Protein AF-A0A4R5C1W0-F1 (afdb_monomer_lite)

Structure (mmCIF, N/CA/C/O backbone):
data_AF-A0A4R5C1W0-F1
#
_entry.id   AF-A0A4R5C1W0-F1
#
loop_
_atom_site.group_PDB
_atom_site.id
_atom_site.type_symbol
_atom_site.label_atom_id
_atom_site.label_alt_id
_atom_site.label_comp_id
_atom_site.label_asym_id
_atom_site.label_entity_id
_atom_site.label_seq_id
_atom_site.pdbx_PDB_ins_code
_atom_site.Cartn_x
_atom_site.Cartn_y
_atom_site.Cartn_z
_atom_site.occupancy
_atom_site.B_iso_or_equiv
_atom_site.auth_seq_id
_atom_site.auth_comp_id
_atom_site.auth_asym_id
_atom_site.auth_atom_id
_atom_site.pdbx_PDB_model_num
ATOM 1 N N . MET A 1 1 ? 30.314 12.479 -17.499 1.00 39.19 1 MET A N 1
ATOM 2 C CA . MET A 1 1 ? 28.891 12.174 -17.237 1.00 39.19 1 MET A CA 1
ATOM 3 C C . MET A 1 1 ? 28.833 10.832 -16.529 1.00 39.19 1 MET A C 1
ATOM 5 O O . MET A 1 1 ? 29.336 9.863 -17.081 1.00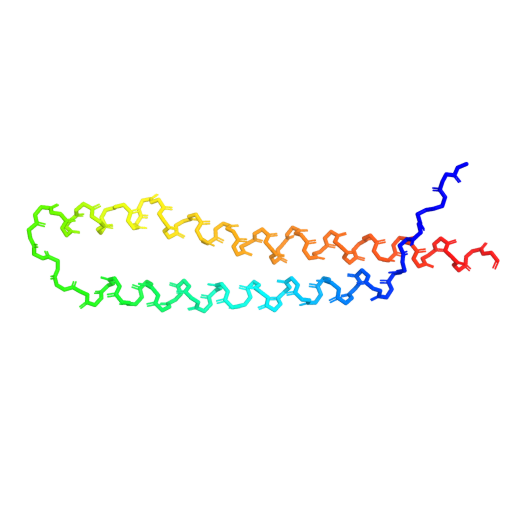 39.19 1 MET A O 1
ATOM 9 N N . SER A 1 2 ? 28.349 10.787 -15.285 1.00 46.66 2 SER A N 1
ATOM 10 C CA . SER A 1 2 ? 28.283 9.540 -14.514 1.00 46.66 2 SER A CA 1
ATOM 11 C C . SER A 1 2 ? 27.221 8.637 -15.141 1.00 46.66 2 SER A C 1
ATOM 13 O O . SER A 1 2 ? 26.034 8.943 -15.053 1.00 46.66 2 SER A O 1
ATOM 15 N N . ARG A 1 3 ? 27.645 7.573 -15.837 1.00 60.81 3 ARG A N 1
ATOM 16 C CA . ARG A 1 3 ? 26.742 6.499 -16.262 1.00 60.81 3 ARG A CA 1
ATOM 17 C C . ARG A 1 3 ? 26.136 5.915 -14.995 1.00 60.81 3 ARG A C 1
ATOM 19 O O . ARG A 1 3 ? 26.865 5.472 -14.108 1.00 60.81 3 ARG A O 1
ATOM 26 N N . VAL A 1 4 ? 24.817 5.973 -14.896 1.00 59.34 4 VAL A N 1
ATOM 27 C CA . VAL A 1 4 ? 24.057 5.243 -13.887 1.00 59.34 4 VAL A CA 1
ATOM 28 C C . VAL A 1 4 ? 24.539 3.788 -13.919 1.00 59.34 4 VAL A C 1
ATOM 30 O O . VAL A 1 4 ? 24.377 3.114 -14.924 1.00 59.34 4 VAL A O 1
ATOM 33 N N . LYS A 1 5 ? 25.186 3.319 -12.844 1.00 68.19 5 LYS A N 1
ATOM 34 C CA . LYS A 1 5 ? 25.690 1.936 -12.707 1.00 68.19 5 LYS A CA 1
ATOM 35 C C . LYS A 1 5 ? 24.603 0.955 -12.239 1.00 68.19 5 LYS A C 1
ATOM 37 O O . LYS A 1 5 ? 24.917 -0.050 -11.611 1.00 68.19 5 LYS A O 1
ATOM 42 N N . ALA A 1 6 ? 23.332 1.292 -12.425 1.00 76.19 6 ALA A N 1
ATOM 43 C CA . ALA A 1 6 ? 22.239 0.423 -12.017 1.00 76.19 6 ALA A CA 1
ATOM 44 C C . ALA A 1 6 ? 21.943 -0.544 -13.162 1.00 76.19 6 ALA A C 1
ATOM 46 O O . ALA A 1 6 ? 21.659 -0.102 -14.265 1.00 76.19 6 ALA A O 1
ATOM 47 N N . ASP A 1 7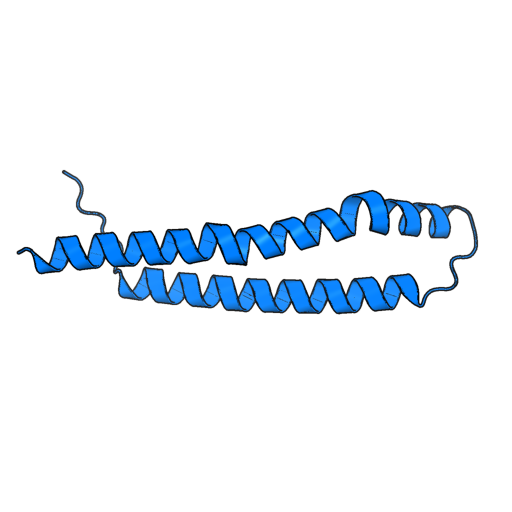 ? 22.010 -1.844 -12.899 1.00 88.50 7 ASP A N 1
ATOM 48 C CA . ASP A 1 7 ? 21.590 -2.864 -13.857 1.00 88.50 7 ASP A CA 1
ATOM 49 C C . ASP A 1 7 ? 20.057 -2.787 -14.031 1.00 88.50 7 ASP A C 1
ATOM 51 O O . ASP A 1 7 ? 19.328 -2.951 -13.042 1.00 88.50 7 ASP A O 1
ATOM 55 N N . PRO A 1 8 ? 19.540 -2.533 -15.249 1.00 89.94 8 PRO A N 1
ATOM 56 C CA . PRO A 1 8 ? 18.105 -2.394 -15.481 1.00 89.94 8 PRO A CA 1
ATOM 57 C C . PRO A 1 8 ? 17.318 -3.649 -15.077 1.00 89.94 8 PRO A C 1
ATOM 59 O O . PRO A 1 8 ? 16.196 -3.528 -14.585 1.00 89.94 8 PRO A O 1
ATOM 62 N N . ALA A 1 9 ? 17.906 -4.847 -15.184 1.00 91.06 9 ALA A N 1
ATOM 63 C CA . ALA A 1 9 ? 17.258 -6.081 -14.745 1.00 91.06 9 ALA A CA 1
ATOM 64 C C . ALA A 1 9 ? 17.114 -6.147 -13.214 1.00 91.06 9 ALA A C 1
ATOM 66 O O . ALA A 1 9 ? 16.108 -6.647 -12.703 1.00 91.06 9 ALA A O 1
ATOM 67 N N . GLN A 1 10 ? 18.086 -5.611 -12.468 1.00 92.31 10 GLN A N 1
ATOM 68 C CA . GLN A 1 10 ? 18.014 -5.528 -11.005 1.00 92.31 10 GLN A CA 1
ATOM 69 C C . GLN A 1 10 ? 16.957 -4.520 -10.548 1.00 92.31 10 GLN A C 1
ATOM 71 O O . GLN A 1 10 ? 16.244 -4.781 -9.578 1.00 92.31 10 GLN A O 1
ATOM 76 N N . VAL A 1 11 ? 16.814 -3.400 -11.263 1.00 92.69 11 VAL A N 1
ATOM 77 C CA . VAL A 1 11 ? 15.761 -2.410 -10.992 1.00 92.69 11 VAL A CA 1
ATOM 78 C C . VAL A 1 11 ? 14.376 -3.010 -11.244 1.00 92.69 11 VAL A C 1
ATOM 80 O O . VAL A 1 11 ? 13.500 -2.877 -10.392 1.00 92.69 11 VAL A O 1
ATOM 83 N N . GLU A 1 12 ? 14.181 -3.723 -12.356 1.00 93.94 12 GLU A N 1
ATOM 84 C CA . GLU A 1 12 ? 12.908 -4.392 -12.664 1.00 93.94 12 GLU A CA 1
ATOM 85 C C . GLU A 1 12 ? 12.575 -5.485 -11.633 1.00 93.94 12 GLU A C 1
ATOM 87 O O . GLU A 1 12 ? 11.433 -5.641 -11.198 1.00 93.94 12 GLU A O 1
ATOM 92 N N . ALA A 1 13 ? 13.581 -6.242 -11.182 1.00 94.38 13 ALA A N 1
ATOM 93 C CA . ALA A 1 13 ? 13.407 -7.209 -10.101 1.00 94.38 13 ALA A CA 1
ATOM 94 C C . ALA A 1 13 ? 12.986 -6.540 -8.785 1.00 94.38 13 ALA A C 1
ATOM 96 O O . ALA A 1 13 ? 12.162 -7.092 -8.057 1.00 94.38 13 ALA A O 1
ATOM 97 N N . LEU A 1 14 ? 13.519 -5.356 -8.484 1.00 92.88 14 LEU A N 1
ATOM 98 C CA . LEU A 1 14 ? 13.127 -4.599 -7.302 1.00 92.88 14 LEU A CA 1
ATOM 99 C C . LEU A 1 14 ? 11.710 -4.018 -7.437 1.00 92.88 14 LEU A C 1
ATOM 101 O O . LEU A 1 14 ? 10.957 -4.094 -6.472 1.00 92.88 14 LEU A O 1
ATOM 105 N N . ALA A 1 15 ? 11.312 -3.538 -8.619 1.00 94.44 15 ALA A N 1
ATOM 106 C CA . ALA A 1 15 ? 9.940 -3.089 -8.880 1.00 94.44 15 ALA A CA 1
ATOM 107 C C . ALA A 1 15 ? 8.915 -4.212 -8.635 1.00 94.44 15 ALA A C 1
ATOM 109 O O . ALA A 1 15 ? 7.917 -4.007 -7.952 1.00 94.44 15 ALA A O 1
ATOM 110 N N . ARG A 1 16 ? 9.209 -5.439 -9.090 1.00 95.44 16 ARG A N 1
ATOM 111 C CA . ARG A 1 16 ? 8.365 -6.614 -8.798 1.00 95.44 16 ARG A CA 1
ATOM 112 C C . ARG A 1 16 ? 8.240 -6.899 -7.302 1.00 95.44 16 ARG A C 1
ATOM 114 O O . ARG A 1 16 ? 7.143 -7.160 -6.828 1.00 95.44 16 ARG A O 1
ATOM 121 N N . LYS A 1 17 ? 9.337 -6.794 -6.545 1.00 95.38 17 LYS A N 1
ATOM 122 C CA . LYS A 1 17 ? 9.285 -6.939 -5.080 1.00 95.38 17 LYS A CA 1
ATOM 123 C C . LYS A 1 17 ? 8.430 -5.854 -4.431 1.00 95.38 17 LYS A C 1
ATOM 125 O O . LYS A 1 17 ? 7.734 -6.143 -3.466 1.00 95.38 17 LYS A O 1
ATOM 130 N N . VAL A 1 18 ? 8.480 -4.620 -4.935 1.00 93.88 18 VAL A N 1
ATOM 131 C CA . VAL A 1 18 ? 7.616 -3.532 -4.452 1.00 93.88 18 VAL A CA 1
ATOM 132 C C . VAL A 1 18 ? 6.142 -3.873 -4.676 1.00 93.88 18 VAL A C 1
ATOM 134 O O . VAL A 1 18 ? 5.364 -3.740 -3.734 1.00 93.88 18 VAL A O 1
ATOM 137 N N . ASP A 1 19 ? 5.772 -4.394 -5.849 1.00 94.06 19 ASP A N 1
ATOM 138 C CA . ASP A 1 19 ? 4.395 -4.842 -6.114 1.00 94.06 19 ASP A CA 1
ATOM 139 C C . ASP A 1 19 ? 3.962 -5.967 -5.165 1.00 94.06 19 ASP A C 1
ATOM 141 O O . ASP A 1 19 ? 2.870 -5.922 -4.597 1.00 94.06 19 ASP A O 1
ATOM 145 N N . GLU A 1 20 ? 4.829 -6.961 -4.946 1.00 95.38 20 GLU A N 1
ATOM 146 C CA . GLU A 1 20 ? 4.570 -8.058 -4.006 1.00 95.38 20 GLU A CA 1
ATOM 147 C C . GLU A 1 20 ? 4.318 -7.529 -2.586 1.00 95.38 20 GLU A C 1
ATOM 149 O O . GLU A 1 20 ? 3.374 -7.957 -1.921 1.00 95.38 20 GLU A O 1
ATOM 154 N N . GLN A 1 21 ? 5.122 -6.566 -2.119 1.00 93.19 21 GLN A N 1
ATOM 155 C CA . GLN A 1 21 ? 4.910 -5.937 -0.812 1.00 93.19 21 GLN A CA 1
ATOM 156 C C . GLN A 1 21 ? 3.633 -5.086 -0.775 1.00 93.19 21 GLN A C 1
ATOM 158 O O . GLN A 1 21 ? 2.929 -5.102 0.234 1.00 93.19 21 GLN A O 1
ATOM 163 N N . GLY A 1 22 ? 3.295 -4.392 -1.865 1.00 93.62 22 GLY A N 1
ATOM 164 C CA . GLY A 1 22 ? 2.030 -3.666 -2.001 1.00 93.62 22 GLY A CA 1
ATOM 165 C C . GLY A 1 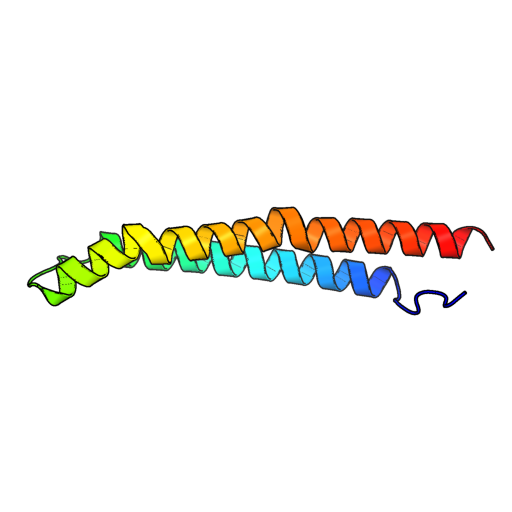22 ? 0.821 -4.591 -1.834 1.00 93.62 22 GLY A C 1
ATOM 166 O O . GLY A 1 22 ? -0.085 -4.291 -1.053 1.00 93.62 22 GLY A O 1
ATOM 167 N N . ALA A 1 23 ? 0.848 -5.767 -2.467 1.00 93.50 23 ALA A N 1
ATOM 168 C CA . ALA A 1 23 ? -0.191 -6.786 -2.316 1.00 93.50 23 ALA A CA 1
ATOM 169 C C . ALA A 1 23 ? -0.284 -7.332 -0.879 1.00 93.50 23 ALA A C 1
ATOM 171 O O . ALA A 1 23 ? -1.386 -7.485 -0.346 1.00 93.50 23 ALA A O 1
ATOM 172 N N . VAL A 1 24 ? 0.856 -7.577 -0.219 1.00 93.94 24 VAL A N 1
ATOM 173 C CA . VAL A 1 24 ? 0.894 -7.997 1.195 1.00 93.94 24 VAL A CA 1
ATOM 174 C C . VAL A 1 24 ? 0.260 -6.939 2.100 1.00 93.94 24 VAL A C 1
ATOM 176 O O . VAL A 1 24 ? -0.573 -7.275 2.944 1.00 93.94 24 VAL A O 1
ATOM 179 N N . ILE A 1 25 ? 0.598 -5.661 1.906 1.00 92.19 25 ILE A N 1
ATOM 180 C CA . ILE A 1 25 ? 0.003 -4.548 2.657 1.00 92.19 25 ILE A CA 1
ATOM 181 C C . ILE A 1 25 ? -1.503 -4.474 2.400 1.00 92.19 25 ILE A C 1
ATOM 183 O O . ILE A 1 25 ? -2.270 -4.365 3.353 1.00 92.19 25 ILE A O 1
ATOM 187 N N . GLY A 1 26 ? -1.947 -4.604 1.147 1.00 93.31 26 GLY A N 1
ATOM 188 C CA . GLY A 1 26 ? -3.371 -4.646 0.809 1.00 93.31 26 GLY A CA 1
ATOM 189 C C . GLY A 1 26 ? -4.123 -5.761 1.546 1.00 93.31 26 GLY A C 1
ATOM 190 O O . GLY A 1 26 ? -5.193 -5.518 2.108 1.00 93.31 26 GLY A O 1
ATOM 191 N N . GLY A 1 27 ? -3.535 -6.959 1.620 1.00 94.25 27 GLY A N 1
ATOM 192 C CA . GLY A 1 27 ? -4.082 -8.072 2.398 1.00 94.25 27 GLY A CA 1
ATOM 193 C C . GLY A 1 27 ? -4.163 -7.767 3.897 1.00 94.25 27 GLY A C 1
ATOM 194 O O . GLY A 1 27 ? -5.205 -7.987 4.516 1.00 94.25 27 GLY A O 1
ATOM 195 N N . LEU A 1 28 ? -3.099 -7.202 4.476 1.00 93.12 28 LEU A N 1
ATOM 196 C CA . LEU A 1 28 ? -3.065 -6.804 5.887 1.00 93.12 28 LEU A CA 1
ATOM 197 C C . LEU A 1 28 ? -4.124 -5.748 6.216 1.00 93.12 28 LEU A C 1
ATOM 199 O O . LEU A 1 28 ? -4.817 -5.882 7.223 1.00 93.12 28 LEU A O 1
ATOM 203 N N . VAL A 1 29 ? -4.299 -4.737 5.360 1.00 92.81 29 VAL A N 1
ATOM 204 C CA . VAL A 1 29 ? -5.354 -3.723 5.517 1.00 92.81 29 VAL A CA 1
ATOM 205 C C . VAL A 1 29 ? -6.732 -4.376 5.540 1.00 92.81 29 VAL A C 1
ATOM 207 O O . VAL A 1 29 ? -7.536 -4.051 6.411 1.00 92.81 29 VAL A O 1
ATOM 210 N N . GLY A 1 30 ? -6.996 -5.326 4.639 1.00 93.56 30 GLY A N 1
ATOM 211 C CA . GLY A 1 30 ? -8.267 -6.053 4.603 1.00 93.56 30 GLY A CA 1
ATOM 212 C C . GLY A 1 30 ? -8.528 -6.876 5.869 1.00 93.56 30 GLY A C 1
ATOM 213 O O . GLY A 1 30 ? -9.634 -6.837 6.415 1.00 93.56 30 GLY A O 1
ATOM 214 N N . VAL A 1 31 ? -7.506 -7.577 6.372 1.00 94.88 31 VAL A N 1
ATOM 215 C CA . VAL A 1 31 ? -7.593 -8.350 7.623 1.00 94.88 31 VAL A CA 1
ATOM 216 C C . VAL A 1 31 ? -7.867 -7.432 8.812 1.00 94.88 31 VAL A C 1
ATOM 218 O O . VAL A 1 31 ? -8.787 -7.696 9.585 1.00 94.88 31 VAL A O 1
ATOM 221 N N . LEU A 1 32 ? -7.114 -6.336 8.940 1.00 92.69 32 LEU A N 1
ATOM 222 C CA . LEU A 1 32 ? -7.285 -5.375 10.029 1.00 92.69 32 LEU A CA 1
ATOM 223 C C . LEU A 1 32 ? -8.656 -4.695 9.972 1.00 92.69 32 LEU A C 1
ATOM 225 O O . LEU A 1 32 ? -9.330 -4.609 10.993 1.00 92.69 32 LEU A O 1
ATOM 229 N N . ALA A 1 33 ? -9.106 -4.277 8.786 1.00 91.31 33 ALA A N 1
ATOM 230 C CA . ALA A 1 33 ? -10.421 -3.665 8.611 1.00 91.31 33 ALA A CA 1
ATOM 231 C C . ALA A 1 33 ? -11.548 -4.621 9.019 1.00 91.31 33 ALA A C 1
ATOM 233 O O . ALA A 1 33 ? -12.460 -4.223 9.742 1.00 91.31 33 ALA A O 1
ATOM 234 N N . SER A 1 34 ? -11.451 -5.889 8.610 1.00 92.69 34 SER A N 1
ATOM 235 C CA . SER A 1 34 ? -12.428 -6.917 8.978 1.00 92.69 34 SER A CA 1
ATOM 236 C C . SER A 1 34 ? -12.442 -7.146 10.490 1.00 92.69 34 SER A C 1
ATOM 238 O O . SER A 1 34 ? -13.510 -7.137 11.100 1.00 92.69 34 SER A O 1
ATOM 240 N N . ALA A 1 35 ? -11.264 -7.271 11.111 1.00 90.69 35 ALA A N 1
ATOM 241 C CA . ALA A 1 35 ? -11.131 -7.447 12.554 1.00 90.69 35 ALA A CA 1
ATOM 242 C C . ALA A 1 35 ? -11.752 -6.276 13.332 1.00 90.69 35 ALA A C 1
ATOM 244 O O . ALA A 1 35 ? -12.571 -6.506 14.220 1.00 90.69 35 ALA A O 1
ATOM 245 N N . VAL A 1 36 ? -11.431 -5.036 12.948 1.00 89.56 36 VAL A N 1
ATOM 246 C CA . VAL A 1 36 ? -11.981 -3.825 13.574 1.00 89.56 36 VAL A CA 1
ATOM 247 C C . VAL A 1 36 ? -13.498 -3.753 13.426 1.00 89.56 36 VAL A C 1
ATOM 249 O O . VAL A 1 36 ? -14.185 -3.493 14.407 1.00 89.56 36 VAL A O 1
ATOM 252 N N . SER A 1 37 ? -14.038 -4.061 12.244 1.00 86.69 37 SER A N 1
ATOM 253 C CA . SER A 1 37 ? -15.493 -4.060 12.028 1.00 86.69 37 SER A CA 1
ATOM 254 C C . SER A 1 37 ? -16.241 -5.159 12.788 1.00 86.69 37 SER A C 1
ATOM 256 O O . SER A 1 37 ? -17.444 -5.046 13.000 1.00 86.69 37 SER A O 1
ATOM 258 N N . SER A 1 38 ? -15.547 -6.236 13.168 1.00 89.00 38 SER A N 1
ATOM 259 C CA . SER A 1 38 ? -16.138 -7.379 13.872 1.00 89.00 38 SER A CA 1
ATOM 260 C C . SER A 1 38 ? -16.118 -7.239 15.394 1.00 89.00 38 SER A C 1
ATOM 262 O O . SER A 1 38 ? -16.746 -8.041 16.084 1.00 89.00 38 SER A O 1
ATOM 264 N N . MET A 1 39 ? -15.374 -6.264 15.923 1.00 85.50 39 MET A N 1
ATOM 265 C CA . MET A 1 39 ? -15.292 -6.026 17.359 1.00 85.50 39 MET A CA 1
ATOM 266 C C . MET A 1 39 ? -16.528 -5.281 17.854 1.00 85.50 39 MET A C 1
ATOM 268 O O . MET A 1 39 ? -16.931 -4.269 17.285 1.00 85.50 39 MET A O 1
ATOM 272 N N . ASP A 1 40 ? -17.091 -5.768 18.958 1.00 82.38 40 ASP A N 1
ATOM 273 C CA . ASP A 1 40 ? -18.094 -5.034 19.721 1.00 82.38 40 ASP A CA 1
ATOM 274 C C . ASP A 1 40 ? -17.368 -4.080 20.679 1.00 82.38 40 ASP A C 1
ATOM 276 O O . ASP A 1 40 ? -16.795 -4.478 21.699 1.00 82.38 40 ASP A O 1
ATOM 280 N N . TRP A 1 41 ? -17.257 -2.822 20.262 1.00 81.81 41 TRP A N 1
ATOM 281 C CA . TRP A 1 41 ? -16.451 -1.814 20.938 1.00 81.81 41 TRP A CA 1
ATOM 282 C C . TRP A 1 41 ? -17.165 -1.286 22.184 1.00 81.81 41 TRP A C 1
ATOM 284 O O . TRP A 1 41 ? -17.956 -0.347 22.118 1.00 81.81 41 TRP A O 1
ATOM 294 N N . GLU A 1 42 ? -16.828 -1.830 23.351 1.00 84.38 42 GLU A N 1
ATOM 295 C CA . GLU A 1 42 ? -17.356 -1.334 24.622 1.00 84.38 42 GLU A CA 1
ATOM 296 C C . GLU A 1 42 ? -16.385 -0.382 25.342 1.00 84.38 42 GLU A C 1
ATOM 298 O O . GLU A 1 42 ? -15.209 -0.671 25.577 1.00 84.38 42 GLU A O 1
ATOM 303 N N . GLY A 1 43 ? -16.906 0.772 25.765 1.00 84.69 43 GLY A N 1
ATOM 304 C CA . GLY A 1 43 ? -16.185 1.737 26.595 1.00 84.69 43 GLY A CA 1
ATOM 305 C C . GLY A 1 43 ? -15.362 2.777 25.822 1.00 84.69 43 GLY A C 1
ATOM 306 O O . GLY A 1 43 ? -15.101 2.684 24.629 1.00 84.69 43 GLY A O 1
ATOM 307 N N . ARG A 1 44 ? -14.930 3.828 26.533 1.00 79.94 44 ARG A N 1
ATOM 308 C CA . ARG A 1 44 ? -14.342 5.037 25.917 1.00 79.94 44 ARG A CA 1
ATOM 309 C C . ARG A 1 44 ? -13.066 4.792 25.105 1.00 79.94 44 ARG A C 1
ATOM 311 O O . ARG A 1 44 ? -12.830 5.504 24.136 1.00 79.94 44 ARG A O 1
ATOM 318 N N . SER A 1 45 ? -12.217 3.850 25.513 1.00 77.50 45 SER A N 1
ATOM 319 C CA . SER A 1 45 ? -10.955 3.572 24.807 1.00 77.50 45 SER A CA 1
ATOM 320 C C . SER A 1 45 ? -11.182 2.825 23.493 1.00 77.50 45 SER A C 1
ATOM 322 O O . SER A 1 45 ? -10.492 3.098 22.518 1.00 77.50 45 SER A O 1
ATOM 324 N N . ALA A 1 46 ? -12.171 1.931 23.472 1.00 82.50 46 ALA A N 1
ATOM 325 C CA . ALA A 1 46 ? -12.598 1.173 22.305 1.00 82.50 46 ALA A CA 1
ATOM 326 C C . ALA A 1 46 ? -13.150 2.102 21.213 1.00 82.50 46 ALA A C 1
ATOM 328 O O . ALA A 1 46 ? -12.637 2.107 20.098 1.00 82.50 46 ALA A O 1
ATOM 329 N N . SER A 1 47 ? -14.090 2.988 21.567 1.00 85.69 47 SER A N 1
ATOM 330 C CA . SER A 1 47 ? -14.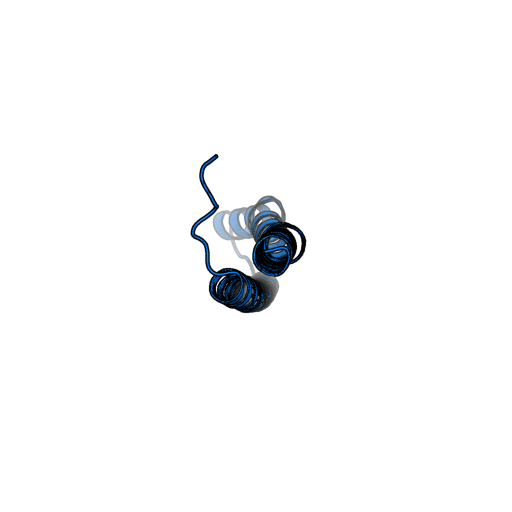647 3.967 20.620 1.00 85.69 47 SER A CA 1
ATOM 331 C C . SER A 1 47 ? -13.586 4.924 20.064 1.00 85.69 47 SER A C 1
ATOM 333 O O . SER A 1 47 ? -13.596 5.227 18.880 1.00 85.69 47 SER A O 1
ATOM 335 N N . ARG A 1 48 ? -12.616 5.358 20.886 1.00 88.62 48 ARG A N 1
ATOM 336 C CA . ARG A 1 48 ? -11.501 6.204 20.414 1.00 88.62 48 ARG A CA 1
ATOM 337 C C . ARG A 1 48 ? -10.610 5.500 19.400 1.00 88.62 48 ARG A C 1
ATOM 339 O O . ARG A 1 48 ? -10.121 6.142 18.476 1.00 88.62 48 ARG A O 1
ATOM 346 N N . PHE A 1 49 ? -10.344 4.213 19.608 1.00 89.38 49 PHE A N 1
ATOM 347 C CA . PHE A 1 49 ? -9.567 3.443 18.648 1.00 89.38 49 PHE A CA 1
ATOM 348 C C . PHE A 1 49 ? -10.345 3.258 17.345 1.00 89.38 49 PHE A C 1
ATOM 350 O O . PHE A 1 49 ? -9.768 3.462 16.284 1.00 89.38 49 PHE A O 1
ATOM 357 N N . ASP A 1 50 ? -11.637 2.932 17.419 1.00 89.50 50 ASP A N 1
ATOM 358 C CA . ASP A 1 50 ? -12.494 2.798 16.239 1.00 89.50 50 ASP A CA 1
ATOM 359 C C . ASP A 1 50 ? -12.562 4.105 15.426 1.00 89.50 50 ASP A C 1
ATOM 361 O O . ASP A 1 50 ? -12.358 4.106 14.211 1.00 89.50 50 ASP A O 1
ATOM 365 N N . GLU A 1 51 ? -12.724 5.245 16.101 1.00 91.25 51 GLU A N 1
ATOM 366 C CA . GLU A 1 51 ? -12.656 6.571 15.479 1.00 91.25 51 GLU A CA 1
ATOM 367 C C . GLU A 1 51 ? -11.292 6.823 14.813 1.00 91.25 51 GLU A C 1
ATOM 369 O O . GLU A 1 51 ? -11.235 7.210 13.644 1.00 91.25 51 GLU A O 1
ATOM 374 N N . ALA A 1 52 ? -10.184 6.572 15.521 1.00 93.62 52 ALA A N 1
ATOM 375 C CA . ALA A 1 52 ? -8.830 6.751 14.986 1.00 93.62 52 ALA A CA 1
ATOM 376 C C . ALA A 1 52 ? -8.532 5.806 13.810 1.00 93.62 52 ALA A C 1
ATOM 378 O O . ALA A 1 52 ? -7.871 6.191 12.841 1.00 93.62 52 ALA A O 1
ATOM 379 N N . TRP A 1 53 ? -9.055 4.580 13.855 1.00 93.38 53 TRP A N 1
ATOM 380 C CA . TRP A 1 53 ? -8.935 3.610 12.776 1.00 93.38 53 TRP A CA 1
ATOM 381 C C . TRP A 1 53 ? -9.562 4.135 11.487 1.00 93.38 53 TRP A C 1
ATOM 383 O O . TRP A 1 53 ? -8.907 4.135 10.441 1.00 93.38 53 TRP A O 1
ATOM 393 N N . HIS A 1 54 ? -10.799 4.626 11.571 1.00 92.25 54 HIS A N 1
ATOM 394 C CA . HIS A 1 54 ? -11.536 5.141 10.422 1.00 92.25 54 HIS A CA 1
ATOM 395 C C . HIS A 1 54 ? -10.999 6.488 9.920 1.00 92.25 54 HIS A C 1
ATOM 397 O O . HIS A 1 54 ? -10.984 6.721 8.710 1.00 92.25 54 HIS A O 1
ATOM 403 N N . ALA A 1 55 ? -10.551 7.366 10.821 1.00 96.00 55 ALA A N 1
ATOM 404 C CA . ALA A 1 55 ? -10.113 8.716 10.470 1.00 96.00 55 ALA A CA 1
ATOM 405 C C . ALA A 1 55 ? -8.656 8.790 9.986 1.00 96.00 55 ALA A C 1
ATOM 407 O O . ALA A 1 55 ? -8.337 9.609 9.121 1.00 96.00 55 ALA A O 1
ATOM 408 N N . GLU A 1 56 ? -7.767 7.957 10.531 1.00 95.44 56 GLU A N 1
ATOM 409 C CA . GLU A 1 56 ? -6.320 8.110 10.355 1.00 95.44 56 GLU A CA 1
ATOM 410 C C . GLU A 1 56 ? -5.654 6.833 9.843 1.00 95.44 56 GLU A C 1
ATOM 412 O O . GLU A 1 56 ? -5.070 6.837 8.754 1.00 95.44 56 GLU A O 1
ATOM 417 N N . TYR A 1 57 ? -5.753 5.732 10.595 1.00 93.94 57 TYR A N 1
ATOM 418 C CA . TYR A 1 57 ? -4.913 4.558 10.344 1.00 93.94 57 TYR A CA 1
ATOM 419 C C . TYR A 1 57 ? -5.255 3.852 9.036 1.00 93.94 57 TYR A C 1
ATOM 421 O O . TYR A 1 57 ? -4.359 3.615 8.222 1.00 93.94 57 TYR A O 1
ATOM 429 N N . ARG A 1 58 ? -6.536 3.551 8.792 1.00 93.88 58 ARG A N 1
ATOM 430 C CA . ARG A 1 58 ? -6.953 2.900 7.547 1.00 93.88 58 ARG A CA 1
ATOM 431 C C . ARG A 1 58 ? -6.616 3.761 6.318 1.00 93.88 58 ARG A C 1
ATOM 433 O O . ARG A 1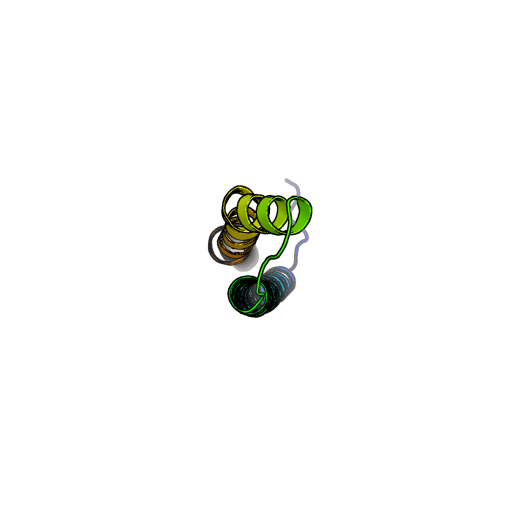 58 ? -5.933 3.241 5.434 1.00 93.88 58 ARG A O 1
ATOM 440 N N . PRO A 1 59 ? -6.982 5.058 6.258 1.00 95.62 59 PRO A N 1
ATOM 441 C CA . PRO A 1 59 ? -6.606 5.912 5.131 1.00 95.62 59 PRO A CA 1
ATOM 442 C C . PRO A 1 59 ? -5.093 6.017 4.909 1.00 95.62 59 PRO A C 1
ATOM 444 O O . PRO A 1 59 ? -4.641 6.093 3.770 1.00 95.62 59 PRO A O 1
ATOM 447 N N . MET A 1 60 ? -4.282 6.043 5.972 1.00 94.94 60 MET A N 1
ATOM 448 C CA . MET A 1 60 ? -2.823 6.087 5.842 1.00 94.94 60 MET A CA 1
ATOM 449 C C . MET A 1 60 ? -2.269 4.810 5.197 1.00 94.94 60 MET A C 1
ATOM 451 O O . MET A 1 60 ? -1.419 4.896 4.311 1.00 94.94 60 MET A O 1
ATOM 455 N N . LEU A 1 61 ? -2.765 3.640 5.606 1.00 93.81 61 LEU A N 1
ATOM 456 C CA . LEU A 1 61 ? -2.345 2.363 5.030 1.00 93.81 61 LEU A CA 1
ATOM 457 C C . LEU A 1 61 ? -2.799 2.213 3.571 1.00 93.81 61 LEU A C 1
ATOM 459 O O . LEU A 1 61 ? -2.028 1.736 2.740 1.00 93.81 61 LEU A O 1
ATOM 463 N N . GLU A 1 62 ? -4.013 2.663 3.247 1.00 93.94 62 GLU A N 1
ATOM 464 C CA . GLU A 1 62 ? -4.516 2.696 1.867 1.00 93.94 62 GLU A CA 1
ATOM 465 C C . GLU A 1 62 ? -3.642 3.600 0.985 1.00 93.94 62 GLU A C 1
ATOM 467 O O . GLU A 1 62 ? -3.194 3.161 -0.070 1.00 93.94 62 GLU A O 1
ATOM 472 N N . ARG A 1 63 ? -3.279 4.804 1.454 1.00 95.06 63 ARG A N 1
ATOM 473 C CA . ARG A 1 63 ? -2.344 5.690 0.730 1.00 95.06 63 ARG A CA 1
ATOM 474 C C . ARG A 1 63 ? -0.963 5.069 0.540 1.00 95.06 63 ARG A C 1
ATOM 476 O O . ARG A 1 63 ? -0.353 5.259 -0.507 1.00 95.06 63 ARG A O 1
ATOM 483 N N . MET A 1 64 ? -0.449 4.354 1.543 1.00 93.31 64 MET A N 1
ATOM 484 C CA . MET A 1 64 ? 0.843 3.675 1.430 1.00 93.31 64 MET A CA 1
ATOM 485 C C . MET A 1 64 ? 0.796 2.592 0.351 1.00 93.31 64 MET A C 1
ATOM 487 O O . MET A 1 64 ? 1.686 2.551 -0.494 1.00 93.31 64 MET A O 1
ATOM 491 N N . ARG A 1 65 ? -0.245 1.749 0.354 1.00 93.38 65 ARG A N 1
ATOM 492 C CA . ARG A 1 65 ? -0.472 0.753 -0.702 1.00 93.38 65 ARG A CA 1
ATOM 493 C C . ARG A 1 65 ? -0.522 1.426 -2.071 1.00 93.38 65 ARG A C 1
ATOM 495 O O . ARG A 1 65 ? 0.225 1.027 -2.959 1.00 93.38 65 ARG A O 1
ATOM 502 N N . ASP A 1 66 ? -1.349 2.459 -2.209 1.00 94.00 66 ASP A N 1
ATOM 503 C CA . ASP A 1 66 ? -1.549 3.153 -3.481 1.00 94.00 66 ASP A CA 1
ATOM 504 C C . ASP A 1 66 ? -0.240 3.762 -3.996 1.00 94.00 66 ASP A C 1
ATOM 506 O O . ASP A 1 66 ? 0.065 3.647 -5.179 1.00 94.00 66 ASP A O 1
ATOM 510 N N . SER A 1 67 ? 0.589 4.336 -3.119 1.00 94.69 67 SER A N 1
ATOM 511 C CA . SER A 1 67 ? 1.878 4.900 -3.531 1.00 94.69 67 SER A CA 1
ATOM 512 C C . SER A 1 67 ? 2.887 3.828 -3.957 1.00 94.69 67 SER A C 1
ATOM 514 O O . SER A 1 67 ? 3.650 4.029 -4.903 1.00 94.69 67 SER A O 1
ATOM 516 N N . LEU A 1 68 ? 2.885 2.655 -3.317 1.00 92.31 68 LEU A N 1
ATOM 517 C CA . LEU A 1 68 ? 3.734 1.542 -3.753 1.00 92.31 68 LEU A CA 1
ATOM 518 C C . LEU A 1 68 ? 3.320 1.029 -5.141 1.00 92.31 68 LEU A C 1
ATOM 520 O O . LEU A 1 68 ? 4.188 0.810 -5.990 1.00 92.31 68 LEU A O 1
ATOM 524 N N . GLU A 1 69 ? 2.014 0.878 -5.367 1.00 91.94 69 GLU A N 1
ATOM 525 C CA . GLU A 1 69 ? 1.440 0.305 -6.588 1.00 91.94 69 GLU A CA 1
ATOM 526 C C . GLU A 1 69 ? 1.460 1.277 -7.776 1.00 91.94 69 GLU A C 1
ATOM 528 O O . GLU A 1 69 ? 1.777 0.885 -8.901 1.00 91.94 69 GLU A O 1
ATOM 533 N N . HIS A 1 70 ? 1.136 2.549 -7.545 1.00 92.81 70 HIS A N 1
ATOM 534 C CA . HIS A 1 70 ? 0.906 3.520 -8.615 1.00 92.81 70 HIS A CA 1
ATOM 535 C C . HIS A 1 70 ? 2.037 4.534 -8.800 1.00 92.81 70 HIS A C 1
ATOM 537 O O . HIS A 1 70 ? 2.175 5.066 -9.902 1.00 92.81 70 HIS A O 1
ATOM 543 N N . ASP A 1 71 ? 2.889 4.749 -7.793 1.00 94.19 71 ASP A N 1
ATOM 544 C CA . ASP A 1 71 ? 3.993 5.708 -7.902 1.00 94.19 71 ASP A CA 1
ATOM 545 C C . ASP A 1 71 ? 5.346 5.000 -7.978 1.00 94.19 71 ASP A C 1
ATOM 547 O O . ASP A 1 71 ? 6.069 5.113 -8.973 1.00 94.19 71 ASP A O 1
ATOM 551 N N . LEU A 1 72 ? 5.705 4.255 -6.927 1.00 92.44 72 LEU A N 1
ATOM 552 C CA . LEU A 1 72 ? 7.063 3.751 -6.748 1.00 92.44 72 LEU A CA 1
ATOM 553 C C . LEU A 1 72 ? 7.409 2.686 -7.787 1.00 92.44 72 LEU A C 1
ATOM 555 O O . LEU A 1 72 ? 8.373 2.847 -8.535 1.00 92.44 72 LEU A O 1
ATOM 559 N N . SER A 1 73 ? 6.629 1.609 -7.859 1.00 94.00 73 SER A N 1
ATOM 560 C CA . SER A 1 73 ? 6.902 0.518 -8.794 1.00 94.00 73 SER A CA 1
ATOM 561 C C . SER A 1 73 ? 6.882 0.976 -10.265 1.00 94.00 73 SER A C 1
ATOM 563 O O . SER A 1 73 ? 7.850 0.703 -10.989 1.00 94.00 73 SER A O 1
ATOM 565 N N . PRO A 1 74 ? 5.895 1.773 -10.727 1.00 95.50 74 PRO A N 1
ATOM 566 C CA . PRO A 1 74 ? 5.919 2.353 -12.070 1.00 95.50 74 PRO A CA 1
ATOM 567 C C . PRO A 1 74 ? 7.133 3.251 -12.334 1.00 95.50 74 PRO A C 1
ATOM 569 O O . PRO A 1 74 ? 7.747 3.151 -13.401 1.00 95.50 74 PRO A O 1
ATOM 572 N N . ALA A 1 75 ? 7.541 4.087 -11.373 1.00 95.06 75 ALA A N 1
ATOM 573 C CA . ALA A 1 75 ? 8.729 4.929 -11.518 1.00 95.06 75 ALA A CA 1
ATOM 574 C C . ALA A 1 75 ? 10.013 4.098 -11.673 1.00 95.06 75 ALA A C 1
ATOM 576 O O . ALA A 1 75 ? 10.891 4.449 -12.470 1.00 95.06 75 ALA A O 1
ATOM 577 N N . MET A 1 76 ? 10.116 2.977 -10.956 1.00 94.00 76 MET A N 1
ATOM 578 C CA . MET A 1 76 ? 11.248 2.055 -11.059 1.00 94.00 76 MET A CA 1
ATOM 579 C C . MET A 1 76 ? 11.305 1.376 -12.425 1.00 94.00 76 MET A C 1
ATOM 581 O O . MET A 1 76 ? 12.367 1.359 -13.046 1.00 94.00 76 MET A O 1
ATOM 585 N N . ARG A 1 77 ? 10.168 0.908 -12.944 1.00 94.75 77 ARG A N 1
ATOM 586 C CA . ARG A 1 77 ? 10.074 0.346 -14.303 1.00 94.75 77 ARG A CA 1
ATOM 587 C C . ARG A 1 77 ? 10.443 1.367 -15.373 1.00 94.75 77 ARG A C 1
ATOM 589 O O . ARG A 1 77 ? 11.236 1.087 -16.270 1.00 94.75 77 ARG A O 1
ATOM 596 N N . ALA A 1 78 ? 9.936 2.594 -15.245 1.00 94.25 78 ALA A N 1
ATOM 597 C CA . ALA A 1 78 ? 10.275 3.687 -16.152 1.00 94.25 78 ALA A CA 1
ATOM 598 C C . ALA A 1 78 ? 11.773 4.036 -16.099 1.00 94.25 78 ALA A C 1
ATOM 600 O O . ALA A 1 78 ? 12.380 4.396 -17.109 1.00 94.25 78 ALA A O 1
ATOM 601 N N . PHE A 1 79 ? 12.400 3.939 -14.927 1.00 92.25 79 PHE A N 1
ATOM 602 C CA . PHE A 1 79 ? 13.844 4.095 -14.789 1.00 92.25 79 PHE A CA 1
ATOM 603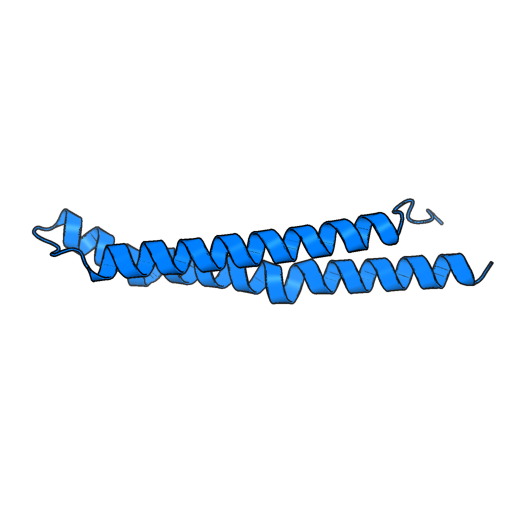 C C . PHE A 1 79 ? 14.618 2.936 -15.432 1.00 92.25 79 PHE A C 1
ATOM 605 O O . PHE A 1 79 ? 15.524 3.205 -16.219 1.00 92.25 79 PHE A O 1
ATOM 612 N N . ALA A 1 80 ? 14.229 1.683 -15.181 1.00 91.75 80 ALA A N 1
ATOM 613 C CA . ALA A 1 80 ? 14.840 0.503 -15.795 1.00 91.75 80 ALA A CA 1
ATOM 614 C C . ALA A 1 80 ? 14.804 0.582 -17.330 1.00 91.75 80 ALA A C 1
ATOM 616 O O . ALA A 1 80 ? 15.832 0.405 -17.983 1.00 91.75 80 ALA A O 1
ATOM 617 N N . GLY A 1 81 ? 13.652 0.949 -17.902 1.00 91.62 81 GLY A N 1
ATOM 618 C CA . GLY A 1 81 ? 13.495 1.130 -19.346 1.00 91.62 81 GLY A CA 1
ATOM 619 C C . GLY A 1 81 ? 14.407 2.220 -19.919 1.00 91.62 81 GLY A C 1
ATOM 620 O O . GLY A 1 81 ? 15.018 2.023 -20.969 1.00 91.62 81 GLY A O 1
ATOM 621 N N . ARG A 1 82 ? 14.565 3.349 -19.211 1.00 90.94 82 ARG A N 1
ATOM 622 C CA . ARG A 1 82 ? 15.487 4.424 -19.623 1.00 90.94 82 ARG A CA 1
ATOM 623 C C . ARG A 1 82 ? 16.949 3.983 -19.602 1.00 90.94 82 ARG A C 1
ATOM 625 O O . ARG A 1 82 ? 17.692 4.355 -20.505 1.00 90.94 82 ARG A O 1
ATOM 632 N N . VAL A 1 83 ? 17.359 3.210 -18.596 1.00 87.31 83 VAL A N 1
ATOM 633 C CA . VAL A 1 83 ? 18.735 2.698 -18.500 1.00 87.31 83 VAL A CA 1
ATOM 634 C C . VAL A 1 83 ? 19.008 1.672 -19.602 1.00 87.31 83 VAL A C 1
ATOM 636 O O . VAL A 1 83 ? 19.991 1.813 -20.322 1.00 87.31 83 VAL A O 1
ATOM 639 N N . ALA A 1 84 ? 18.100 0.716 -19.818 1.00 86.38 84 ALA A N 1
ATOM 640 C CA . ALA A 1 84 ? 18.241 -0.286 -20.876 1.00 86.38 84 ALA A CA 1
ATOM 641 C C . ALA A 1 84 ? 18.338 0.340 -22.280 1.00 86.38 84 ALA A C 1
ATOM 643 O O . ALA A 1 84 ? 19.152 -0.085 -23.098 1.00 86.38 84 ALA A O 1
ATOM 644 N N . ALA A 1 85 ? 17.541 1.379 -22.556 1.00 85.44 85 ALA A N 1
ATOM 645 C CA . ALA A 1 85 ? 17.596 2.102 -23.826 1.00 85.44 85 ALA A CA 1
ATOM 646 C C . ALA A 1 85 ? 18.932 2.834 -24.034 1.00 85.44 85 ALA A C 1
ATOM 648 O O . ALA A 1 85 ? 19.438 2.874 -25.153 1.00 85.44 85 ALA A O 1
ATOM 649 N N . ALA A 1 86 ? 19.509 3.395 -22.967 1.00 82.00 86 ALA A N 1
ATOM 650 C CA . ALA A 1 86 ? 20.796 4.082 -23.027 1.00 82.00 86 ALA A CA 1
ATOM 651 C C . ALA A 1 86 ? 21.976 3.114 -23.239 1.00 82.00 86 ALA A C 1
ATOM 653 O O . ALA A 1 86 ? 22.941 3.475 -23.912 1.00 82.00 86 ALA A O 1
ATOM 654 N N . ASP A 1 87 ? 21.892 1.894 -22.701 1.00 70.06 87 ASP A N 1
ATOM 655 C CA . ASP A 1 87 ? 22.925 0.864 -22.863 1.00 70.06 87 ASP A CA 1
ATOM 656 C C . ASP A 1 87 ? 22.904 0.212 -24.259 1.00 70.06 87 ASP A C 1
ATOM 658 O O . ASP A 1 87 ? 23.953 -0.169 -24.770 1.00 70.06 87 ASP A O 1
ATOM 662 N N . GLY A 1 88 ? 21.737 0.125 -24.910 1.00 65.00 88 GLY A N 1
ATOM 663 C CA . GLY A 1 88 ? 21.586 -0.435 -26.263 1.00 65.00 88 GLY A CA 1
ATOM 664 C C . GLY A 1 88 ? 21.950 0.507 -27.423 1.00 65.00 88 GLY A C 1
ATOM 665 O O . GLY A 1 88 ? 21.857 0.101 -28.579 1.00 65.00 88 GLY A O 1
ATOM 666 N N . GLN A 1 89 ? 22.326 1.760 -27.144 1.00 58.44 89 GLN A N 1
ATOM 667 C CA . GLN A 1 89 ? 22.728 2.765 -28.145 1.00 58.44 89 GLN A CA 1
ATOM 668 C C . GLN A 1 89 ? 24.256 2.860 -28.353 1.00 58.44 89 GLN A C 1
ATOM 670 O O . GLN A 1 89 ? 24.724 3.829 -28.957 1.00 58.44 89 GLN A O 1
ATOM 675 N N . ILE A 1 90 ? 25.031 1.890 -27.848 1.00 48.44 90 ILE A N 1
ATOM 676 C CA . ILE A 1 90 ? 26.502 1.829 -27.951 1.00 48.44 90 ILE A CA 1
ATOM 677 C C . ILE A 1 90 ? 26.927 0.701 -28.888 1.00 48.44 90 ILE A C 1
ATOM 679 O O . ILE A 1 90 ? 26.416 -0.426 -28.715 1.00 48.44 90 ILE A O 1
#

pLDDT: mean 87.85, std 11.42, range [39.19, 96.0]

Sequence (90 aa):
MSRVKADPAQVEALARKVDEQGAVIGGLVGVLASAVSSMDWEGRSASRFDEAWHAEYRPMLERMRDSLEHDLSPAMRAFAGRVAAADGQI

Radius of gyration: 19.8 Å; chains: 1; bounding box: 47×20×55 Å

InterPro domains:
  IPR010310 Type VII secretion system ESAT-6-like [PF06013] (4-87)
  IPR036689 ESAT-6-like superfamily [SSF140453] (3-88)

Foldseek 3Di:
DDQPPDQLVVLLVVLVVLLVVLVVLVVVLVVVVVVLVPDPQDDDVSVVVNVCVVPPVSVVSVVVSCCSVPPVSVVSNVVSVVSVVVVVVD

Secondary structure (DSSP, 8-state):
-------HHHHHHHHHHHHHHHHHHHHHHHHHHHHHHHS---SHHHHHHHHHIIIIIHHHHHHHHHHIIIIIHHHHHHHHHHHHHHHTT-

Organism: NCBI:txid2530368